Protein AF-A0AAW9ILW1-F1 (afdb_monomer)

Sequence (123 aa):
FFTYPFKEYKGKANNVRVYKANNSYDEIEVVAKDILRMVRDNGYRFKDIAVVCRNIDEYEKISTVIFNEYNIPFFIDKKREILNNPLVVVIISSLEILSSNWSYESVFKYLKSGLVNIERDYI

Nearest PDB structures (foldseek):
  3u4q-assembly1_B  TM=8.503E-01  e=3.146E-05  Bacillus subtilis
  4ceh-assembly1_B  TM=8.386E-01  e=6.856E-05  Bacillus subtilis subsp. subtilis str. 168
  4cej-assembly1_B  TM=8.407E-01  e=1.413E-04  Bacillus subtilis subsp. subtilis str. 168
  1qhh-assembly1_B  TM=6.214E-01  e=1.765E-04  Geobacillus stearothermophilus
  2pjr-assembly1_A  TM=6.355E-01  e=2.636E-02  Geobacillus stearothermophilus

Mean predicted aligned error: 11.58 Å

Structure (mmCIF, N/CA/C/O backbone):
data_AF-A0AAW9ILW1-F1
#
_entry.id   AF-A0AAW9ILW1-F1
#
loop_
_atom_site.group_PDB
_atom_site.id
_atom_site.type_symbol
_atom_site.label_atom_id
_atom_site.label_alt_id
_atom_site.label_comp_id
_atom_site.label_asym_id
_atom_site.label_entity_id
_atom_site.label_seq_id
_atom_site.pdbx_PDB_ins_code
_atom_site.Cartn_x
_atom_site.Cartn_y
_atom_site.Cartn_z
_atom_site.occupancy
_atom_site.B_iso_or_equiv
_atom_site.auth_seq_id
_atom_site.auth_comp_id
_atom_site.auth_asym_id
_atom_site.auth_atom_id
_atom_site.pdbx_PDB_model_num
ATOM 1 N N . PHE A 1 1 ? -22.196 31.686 6.187 1.00 49.59 1 PHE A N 1
ATOM 2 C CA . PHE A 1 1 ? -22.045 30.647 7.223 1.00 49.59 1 PHE A CA 1
ATOM 3 C C . PHE A 1 1 ? -23.140 29.613 7.015 1.00 49.59 1 PHE A C 1
ATOM 5 O O . PHE A 1 1 ? -24.305 29.943 7.182 1.00 49.59 1 PHE A O 1
ATOM 12 N N . PHE A 1 2 ? -22.795 28.410 6.552 1.00 48.38 2 PHE A N 1
ATOM 13 C CA . PHE A 1 2 ? -23.762 27.320 6.398 1.00 48.38 2 PHE A CA 1
ATOM 14 C C . PHE A 1 2 ? -24.016 26.692 7.775 1.00 48.38 2 PHE A C 1
ATOM 16 O O . PHE A 1 2 ? -23.264 25.828 8.213 1.00 48.38 2 PHE A O 1
ATOM 23 N N . THR A 1 3 ? -25.055 27.148 8.475 1.00 57.41 3 THR A N 1
ATOM 24 C CA . THR A 1 3 ? -25.554 26.476 9.683 1.00 57.41 3 THR A CA 1
ATOM 25 C C . THR A 1 3 ? -26.505 25.375 9.236 1.00 57.41 3 THR A C 1
ATOM 27 O O . THR A 1 3 ? -27.698 25.600 9.049 1.00 57.41 3 THR A O 1
ATOM 30 N N . TYR A 1 4 ? -25.962 24.186 8.992 1.00 68.19 4 TYR A N 1
ATOM 31 C CA . TYR A 1 4 ? -26.778 22.990 8.808 1.00 68.19 4 TYR A CA 1
ATOM 32 C C . TYR A 1 4 ? -27.291 22.548 10.190 1.00 68.19 4 TYR A C 1
ATOM 34 O O . TYR A 1 4 ? -26.478 22.465 11.114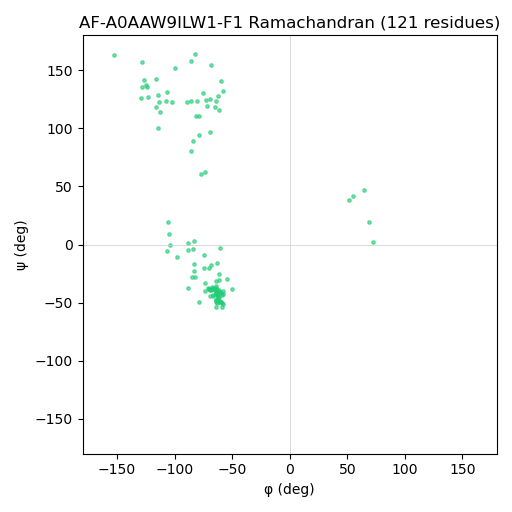 1.00 68.19 4 TYR A O 1
ATOM 42 N N . PRO A 1 5 ? -28.594 22.276 10.390 1.00 71.25 5 PRO A N 1
ATOM 43 C CA . PRO A 1 5 ? -29.094 21.800 11.675 1.00 71.25 5 PRO A CA 1
ATOM 44 C C . PRO A 1 5 ? -28.586 20.373 11.915 1.00 71.25 5 PRO A C 1
ATOM 46 O O . PRO A 1 5 ? -29.141 19.403 11.400 1.00 71.25 5 PRO A O 1
ATOM 49 N N . PHE A 1 6 ? -27.499 20.228 12.672 1.00 72.31 6 PHE A N 1
ATOM 50 C CA . PHE A 1 6 ? -26.995 18.921 13.078 1.00 72.31 6 PHE A CA 1
ATOM 51 C C . PHE A 1 6 ? -27.802 18.417 14.278 1.00 72.31 6 PHE A C 1
ATOM 53 O O . PHE A 1 6 ? -27.910 19.074 15.312 1.00 72.31 6 PHE A O 1
ATOM 60 N N . LYS A 1 7 ? -28.395 17.229 14.141 1.00 77.75 7 LYS A N 1
ATOM 61 C CA . LYS A 1 7 ? -28.984 16.507 15.270 1.00 77.75 7 LYS A CA 1
ATOM 62 C C . LYS A 1 7 ? -27.852 15.792 15.998 1.00 77.75 7 LYS A C 1
ATOM 64 O O . LYS A 1 7 ? -27.256 14.865 15.459 1.00 77.75 7 LYS A O 1
ATOM 69 N N . GLU A 1 8 ? -27.548 16.249 17.205 1.00 76.81 8 GLU A N 1
ATOM 70 C CA . GLU A 1 8 ? -26.490 15.678 18.033 1.00 76.81 8 GLU A CA 1
ATOM 71 C C . GLU A 1 8 ? -26.825 14.221 18.403 1.00 76.81 8 GLU A C 1
ATOM 73 O O . GLU A 1 8 ? -27.897 13.928 18.946 1.00 76.81 8 GLU A O 1
ATOM 78 N N . TYR A 1 9 ? -25.931 13.287 18.072 1.00 78.12 9 TYR A N 1
ATOM 79 C CA . TYR A 1 9 ? -26.119 11.869 18.371 1.00 78.12 9 TYR A CA 1
ATOM 80 C C . TYR A 1 9 ? -25.779 11.602 19.842 1.00 78.12 9 TYR A C 1
ATOM 82 O O . TYR A 1 9 ? -24.621 11.663 20.240 1.00 78.12 9 TYR A O 1
ATOM 90 N N . LYS A 1 10 ? -26.795 11.296 20.657 1.00 78.25 10 LYS A N 1
ATOM 91 C CA . LYS A 1 10 ? -26.656 11.087 22.114 1.00 78.25 10 LYS A CA 1
ATOM 92 C C . LYS A 1 10 ? -26.323 9.644 22.524 1.00 78.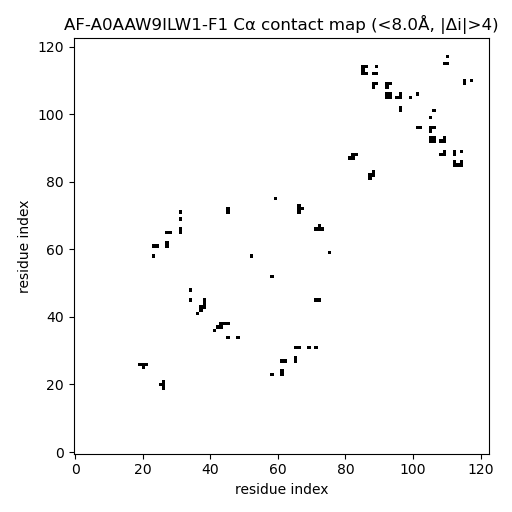25 10 LYS A C 1
ATOM 94 O O . LYS A 1 10 ? -26.256 9.345 23.714 1.00 78.25 10 LYS A O 1
ATOM 99 N N . GLY A 1 11 ? -26.168 8.731 21.565 1.00 80.06 11 GLY A N 1
ATOM 100 C CA . GLY A 1 11 ? -25.797 7.339 21.829 1.00 80.06 11 GLY A CA 1
ATOM 101 C C . GLY A 1 11 ? -24.288 7.161 22.023 1.00 80.06 11 GLY A C 1
ATOM 102 O O . GLY A 1 11 ? -23.493 8.007 21.621 1.00 80.06 11 GLY A O 1
ATOM 103 N N . LYS A 1 12 ? -23.868 6.024 22.593 1.00 77.88 12 LYS A N 1
ATOM 104 C CA . LYS A 1 12 ? -22.442 5.657 22.635 1.00 77.88 12 LYS A CA 1
ATOM 105 C C . LYS A 1 12 ? -21.954 5.320 21.221 1.00 77.88 12 LYS A C 1
ATOM 107 O O . LYS A 1 12 ? -22.529 4.458 20.556 1.00 77.88 12 LYS A O 1
ATOM 112 N N . ALA A 1 13 ? -20.896 5.986 20.767 1.00 75.62 13 ALA A N 1
ATOM 113 C CA . ALA A 1 13 ? -20.269 5.730 19.473 1.00 75.62 13 ALA A CA 1
ATOM 114 C C . ALA A 1 13 ? -19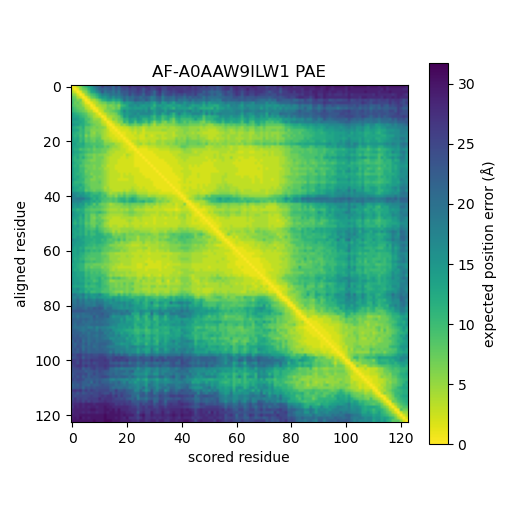.243 4.590 19.590 1.00 75.62 13 ALA A C 1
ATOM 116 O O . ALA A 1 13 ? -18.048 4.828 19.709 1.00 75.62 13 ALA A O 1
ATOM 117 N N . ASN A 1 14 ? -19.7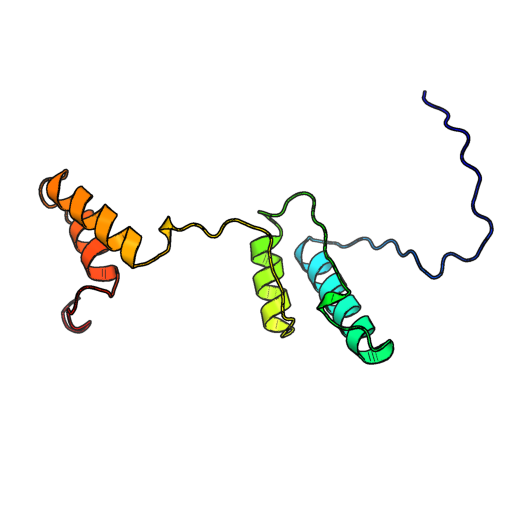12 3.340 19.576 1.00 78.94 14 ASN A N 1
ATOM 118 C CA . ASN A 1 14 ? -18.824 2.170 19.669 1.00 78.94 14 ASN A CA 1
ATOM 119 C C . ASN A 1 14 ? -18.209 1.7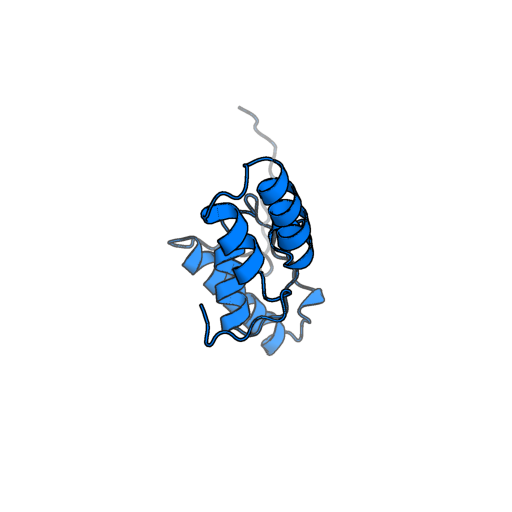62 18.317 1.00 78.94 14 ASN A C 1
ATOM 121 O O . ASN A 1 14 ? -17.234 1.018 18.288 1.00 78.94 14 ASN A O 1
ATOM 125 N N . ASN A 1 15 ? -18.773 2.245 17.206 1.00 82.94 15 ASN A N 1
ATOM 126 C CA . ASN A 1 15 ? -18.433 1.783 15.855 1.00 82.94 15 ASN A CA 1
ATOM 127 C C . ASN A 1 15 ? -17.603 2.802 15.061 1.00 82.94 15 ASN A C 1
ATOM 129 O O . ASN A 1 15 ? -17.192 2.515 13.942 1.00 82.94 15 ASN A O 1
ATOM 133 N N . VAL A 1 16 ? -17.384 3.998 15.612 1.00 86.69 16 VAL A N 1
ATOM 134 C CA . VAL A 1 16 ? -16.631 5.071 14.959 1.00 86.69 16 VAL A CA 1
ATOM 135 C C . VAL A 1 16 ? -15.492 5.469 15.876 1.00 86.69 16 VAL A C 1
ATOM 137 O O . VAL A 1 16 ? -15.706 5.785 17.045 1.00 86.69 16 VAL A O 1
ATOM 140 N N . ARG A 1 17 ? -14.279 5.468 15.334 1.00 86.50 17 ARG A N 1
ATOM 141 C CA . ARG A 1 17 ? -13.076 5.888 16.041 1.00 86.50 17 ARG A CA 1
ATOM 142 C C . ARG A 1 17 ? -12.349 6.916 15.194 1.00 86.50 17 ARG A C 1
ATOM 144 O O . ARG A 1 17 ? -12.198 6.731 13.992 1.00 86.50 17 ARG A O 1
ATOM 151 N N . VAL A 1 18 ? -11.893 7.982 15.839 1.00 89.81 18 VAL A N 1
ATOM 152 C CA . VAL A 1 18 ? -10.992 8.960 15.233 1.00 89.81 18 VAL A CA 1
ATOM 153 C C . VAL A 1 18 ? -9.616 8.737 15.835 1.00 89.81 18 VAL A C 1
ATOM 155 O O . VAL A 1 18 ? -9.476 8.624 17.054 1.00 89.81 18 VAL A O 1
ATOM 158 N N . TYR A 1 19 ? -8.611 8.649 14.976 1.00 89.06 19 TYR A N 1
ATOM 159 C CA . TYR A 1 19 ? -7.221 8.506 15.370 1.00 89.06 19 TYR A CA 1
ATOM 160 C C . TYR A 1 19 ? -6.395 9.598 14.696 1.00 89.06 19 TYR A C 1
ATOM 162 O O . TYR A 1 19 ? -6.656 9.960 13.551 1.00 89.06 19 TYR A O 1
ATOM 170 N N . LYS A 1 20 ? -5.421 10.140 15.426 1.00 91.19 20 LYS A N 1
ATOM 171 C CA . LYS A 1 20 ? -4.452 11.100 14.904 1.00 91.19 20 LYS A CA 1
ATOM 172 C C . LYS A 1 20 ? -3.087 10.425 14.914 1.00 91.19 20 LYS A C 1
ATOM 174 O O . LYS A 1 20 ? -2.565 10.152 15.992 1.00 91.19 20 LYS A O 1
ATOM 179 N N . ALA A 1 21 ? -2.538 10.193 13.730 1.00 90.50 21 ALA A N 1
ATOM 180 C CA . ALA A 1 21 ? -1.182 9.696 13.557 1.00 90.50 21 ALA A CA 1
ATOM 181 C C . ALA A 1 21 ? -0.167 10.846 13.562 1.00 90.50 21 ALA A C 1
ATOM 183 O O . ALA A 1 21 ? -0.514 11.997 13.277 1.00 90.50 21 ALA A O 1
ATOM 184 N N . ASN A 1 22 ? 1.094 10.533 13.864 1.00 89.81 22 ASN A N 1
ATOM 185 C CA . ASN A 1 22 ? 2.178 11.519 13.802 1.00 89.81 22 ASN A CA 1
ATOM 186 C C . ASN A 1 22 ? 2.769 11.666 12.393 1.00 89.81 22 ASN A C 1
ATOM 188 O O . ASN A 1 22 ? 3.289 12.726 12.050 1.00 89.81 22 ASN A O 1
ATOM 192 N N . ASN A 1 23 ? 2.706 10.605 11.588 1.00 89.56 23 ASN A N 1
ATOM 193 C CA . ASN A 1 23 ? 3.220 10.548 10.222 1.00 89.56 23 ASN A CA 1
ATOM 194 C C . ASN A 1 23 ? 2.416 9.518 9.406 1.00 89.56 23 ASN A C 1
ATOM 196 O O . ASN A 1 23 ? 1.790 8.638 9.994 1.00 89.56 23 ASN A O 1
ATOM 200 N N . SER A 1 24 ? 2.484 9.559 8.074 1.00 86.88 24 SER A N 1
ATOM 201 C CA . SER A 1 24 ? 1.769 8.605 7.204 1.00 86.88 24 SER A CA 1
ATOM 202 C C . SER A 1 24 ? 2.198 7.147 7.416 1.00 86.88 24 SER A C 1
ATOM 204 O O . SER A 1 24 ? 1.385 6.239 7.276 1.00 86.88 24 SER A O 1
ATOM 206 N N . TYR A 1 25 ? 3.458 6.908 7.800 1.00 89.31 25 TYR A N 1
ATOM 207 C CA . TYR A 1 25 ? 3.935 5.571 8.181 1.00 89.31 25 TYR A CA 1
ATOM 208 C C . TYR A 1 25 ? 3.211 5.032 9.418 1.00 89.31 25 TYR A C 1
ATOM 210 O O . TYR A 1 25 ? 2.685 3.924 9.390 1.00 89.31 25 TYR A O 1
ATOM 218 N N . ASP A 1 26 ? 3.153 5.841 10.476 1.00 90.62 26 ASP A N 1
ATOM 219 C CA . ASP A 1 26 ? 2.491 5.504 11.741 1.00 90.62 26 ASP A CA 1
ATOM 220 C C . ASP A 1 26 ? 0.980 5.314 11.530 1.00 90.62 26 ASP A C 1
ATOM 222 O O . ASP A 1 26 ? 0.374 4.390 12.064 1.00 90.62 26 ASP A O 1
ATOM 226 N N . GLU A 1 27 ? 0.373 6.127 10.660 1.00 91.25 27 GLU A N 1
ATOM 227 C CA . GLU A 1 27 ? -1.032 5.987 10.276 1.00 91.25 27 GLU A CA 1
ATOM 228 C C . GLU A 1 27 ? -1.330 4.616 9.661 1.00 91.25 27 GLU A C 1
ATOM 230 O O . GLU A 1 27 ? -2.212 3.901 10.139 1.00 91.25 27 GLU A O 1
ATOM 235 N N . ILE A 1 28 ? -0.577 4.224 8.628 1.00 90.75 28 ILE A N 1
ATOM 236 C CA . ILE A 1 28 ? -0.773 2.937 7.952 1.00 90.75 28 ILE A CA 1
ATOM 237 C C . ILE A 1 28 ? -0.431 1.776 8.889 1.00 90.75 28 ILE A C 1
ATOM 239 O O . ILE A 1 28 ? -1.112 0.752 8.862 1.00 90.75 28 ILE A O 1
ATOM 243 N N . GLU A 1 29 ? 0.591 1.913 9.733 1.00 91.62 29 GLU A N 1
ATOM 244 C CA . GLU A 1 29 ? 0.959 0.877 10.696 1.00 91.62 29 GLU A CA 1
ATOM 245 C C . GLU A 1 29 ? -0.165 0.631 11.712 1.00 91.62 29 GLU A C 1
ATOM 247 O O . GLU A 1 29 ? -0.521 -0.517 11.996 1.00 91.62 29 GLU A O 1
ATOM 252 N N . VAL A 1 30 ? -0.774 1.699 12.232 1.00 92.44 30 VAL A N 1
ATOM 253 C CA . VAL A 1 30 ? -1.929 1.600 13.130 1.00 92.44 30 VAL A CA 1
ATOM 254 C C . VAL A 1 30 ? -3.120 0.975 12.413 1.00 92.44 30 VAL A C 1
ATOM 256 O O . VAL A 1 30 ? -3.768 0.096 12.983 1.00 92.44 30 VAL A O 1
ATOM 259 N N . VAL A 1 31 ? -3.371 1.349 11.155 1.00 91.81 31 VAL A N 1
ATOM 260 C CA . VAL A 1 31 ? -4.403 0.709 10.328 1.00 91.81 31 VAL A CA 1
ATOM 261 C C . VAL A 1 31 ? -4.113 -0.785 10.171 1.00 91.81 31 VAL A C 1
ATOM 263 O O . VAL A 1 31 ? -4.990 -1.595 10.454 1.00 91.81 31 VAL A O 1
ATOM 266 N N . ALA A 1 32 ? -2.892 -1.186 9.811 1.00 92.00 32 ALA A N 1
ATOM 267 C CA . ALA A 1 32 ? -2.507 -2.592 9.668 1.00 92.00 32 ALA A CA 1
ATOM 268 C C . ALA A 1 32 ? -2.718 -3.389 10.969 1.00 92.00 32 ALA A C 1
ATOM 270 O O . ALA A 1 32 ? -3.265 -4.497 10.946 1.00 92.00 32 ALA A O 1
ATOM 271 N N . LYS A 1 33 ? -2.355 -2.806 12.119 1.00 91.38 33 LYS A N 1
ATOM 272 C CA . LYS A 1 33 ? -2.586 -3.397 13.447 1.00 91.38 33 LYS A CA 1
ATOM 273 C C . LYS A 1 33 ? -4.075 -3.548 13.758 1.00 91.38 33 LYS A C 1
ATOM 275 O O . LYS A 1 33 ? -4.481 -4.602 14.245 1.00 91.38 33 LYS A O 1
ATOM 280 N N . ASP A 1 34 ? -4.893 -2.538 13.464 1.00 91.25 34 ASP A N 1
ATOM 281 C CA . ASP A 1 34 ? -6.342 -2.605 13.684 1.00 91.25 34 ASP A CA 1
ATOM 282 C C . ASP A 1 34 ? -7.008 -3.632 12.746 1.00 91.25 34 ASP A C 1
ATOM 284 O O . ASP A 1 34 ? -7.885 -4.375 13.189 1.00 91.25 34 ASP A O 1
ATOM 288 N N . ILE A 1 35 ? -6.550 -3.764 11.495 1.00 91.25 35 ILE A N 1
ATOM 289 C CA . ILE A 1 35 ? -6.986 -4.822 10.564 1.00 91.25 35 ILE A CA 1
ATOM 290 C C . ILE A 1 35 ? -6.691 -6.204 11.149 1.00 91.25 35 ILE A C 1
ATOM 292 O O . ILE A 1 35 ? -7.585 -7.046 11.228 1.00 91.25 35 ILE A O 1
ATOM 296 N N . LEU A 1 36 ? -5.460 -6.434 11.610 1.00 90.19 36 LEU A N 1
ATOM 297 C CA . LEU A 1 36 ? -5.074 -7.702 12.229 1.00 90.19 36 LEU A CA 1
ATOM 298 C C . LEU A 1 36 ? -5.885 -8.004 13.489 1.00 90.19 36 LEU A C 1
ATOM 300 O O . LEU A 1 36 ? -6.290 -9.149 13.687 1.00 90.19 36 LEU A O 1
ATOM 304 N N . ARG A 1 37 ? -6.163 -6.989 14.314 1.00 90.25 37 ARG A N 1
ATOM 305 C CA . ARG A 1 37 ? -7.024 -7.125 15.494 1.00 90.25 37 ARG A CA 1
ATOM 306 C C . ARG A 1 37 ? -8.443 -7.529 15.099 1.00 90.25 37 ARG A C 1
ATOM 308 O O . ARG A 1 37 ? -9.003 -8.454 15.669 1.00 90.25 37 ARG A O 1
ATOM 315 N N . MET A 1 38 ? -9.018 -6.894 14.078 1.00 88.88 38 MET A N 1
ATOM 316 C CA . MET A 1 38 ? -10.355 -7.239 13.582 1.00 88.88 38 MET A CA 1
ATOM 317 C C . MET A 1 38 ? -10.422 -8.665 13.021 1.00 88.88 38 MET A C 1
ATOM 319 O O . MET A 1 38 ? -11.385 -9.383 13.286 1.00 88.88 38 MET A O 1
ATOM 323 N N . VAL A 1 39 ? -9.397 -9.100 12.290 1.00 90.44 39 VAL A N 1
ATOM 324 C CA . VAL A 1 39 ? -9.335 -10.463 11.744 1.00 90.44 39 VAL A CA 1
ATOM 325 C C . VAL A 1 39 ? -9.144 -11.503 12.855 1.00 90.44 39 VAL A C 1
ATOM 327 O O . VAL A 1 39 ? -9.770 -12.560 12.815 1.00 90.44 39 VAL A O 1
ATOM 330 N N . ARG A 1 40 ? -8.317 -11.207 13.867 1.00 87.56 40 ARG A N 1
ATOM 331 C CA . ARG A 1 40 ? -7.994 -12.137 14.960 1.00 87.56 40 ARG A CA 1
ATOM 332 C C . ARG A 1 40 ? -9.090 -12.233 16.024 1.00 87.56 40 ARG A C 1
ATOM 334 O O . ARG A 1 40 ? -9.462 -13.342 16.386 1.00 87.56 40 ARG A O 1
ATOM 341 N N . ASP A 1 41 ? -9.575 -11.102 16.533 1.00 88.12 41 ASP A N 1
ATOM 342 C CA . ASP A 1 41 ? -10.498 -11.054 17.677 1.00 88.12 41 ASP A CA 1
ATOM 343 C C . ASP A 1 41 ? -11.968 -11.151 17.255 1.00 88.12 41 ASP A C 1
ATOM 345 O O . ASP A 1 41 ? -12.771 -11.798 17.923 1.00 88.12 41 ASP A O 1
ATOM 349 N N . ASN A 1 42 ? -12.327 -10.529 16.128 1.00 80.06 42 ASN A N 1
ATOM 350 C CA . ASN A 1 42 ? -13.721 -10.432 15.688 1.00 80.06 42 ASN A CA 1
ATOM 351 C C . ASN A 1 42 ? -14.064 -11.400 14.539 1.00 80.06 42 ASN A C 1
ATOM 353 O O . ASN A 1 42 ? -15.203 -11.412 14.075 1.00 80.06 42 ASN A O 1
ATOM 357 N N . GLY A 1 43 ? -13.101 -12.200 14.065 1.00 85.19 43 GLY A N 1
ATOM 358 C CA . GLY A 1 43 ? -13.316 -13.216 13.029 1.00 85.19 43 GLY A CA 1
ATOM 359 C C . GLY A 1 43 ? -13.627 -12.667 11.632 1.00 85.19 43 GLY A C 1
ATOM 360 O O . GLY A 1 43 ? -14.167 -13.395 10.797 1.00 85.19 43 GLY A O 1
ATOM 361 N N . TYR A 1 44 ? -13.307 -11.398 11.358 1.00 87.88 44 TYR A N 1
ATOM 362 C CA . TYR A 1 44 ? -13.472 -10.820 10.022 1.00 87.88 44 TYR A CA 1
ATOM 363 C C . TYR A 1 44 ? -12.491 -11.432 9.022 1.00 87.88 44 TYR A C 1
ATOM 365 O O . TYR A 1 44 ? -11.404 -11.887 9.379 1.00 87.88 44 TYR A O 1
ATOM 373 N N . ARG A 1 45 ? -12.847 -11.413 7.735 1.00 86.81 45 ARG A N 1
ATOM 374 C CA . ARG A 1 45 ? -11.932 -11.805 6.657 1.00 86.81 45 ARG A CA 1
ATOM 375 C C . ARG A 1 45 ? -11.340 -10.544 6.032 1.00 86.81 45 ARG A C 1
ATOM 377 O O . ARG A 1 45 ? -11.996 -9.512 5.977 1.00 86.81 45 ARG A O 1
ATOM 384 N N . PHE A 1 46 ? -10.127 -10.637 5.484 1.00 86.81 46 PHE A N 1
ATOM 385 C CA . PHE A 1 46 ? -9.459 -9.492 4.839 1.00 86.81 46 PHE A CA 1
ATOM 386 C C . PHE A 1 46 ? -10.299 -8.828 3.734 1.00 86.81 46 PHE A C 1
ATOM 388 O O . PHE A 1 46 ? -10.211 -7.625 3.535 1.00 86.81 46 PHE A O 1
ATOM 395 N N . LYS A 1 47 ? -11.162 -9.595 3.058 1.00 85.94 47 LYS A N 1
ATOM 396 C CA . LYS A 1 47 ? -12.085 -9.099 2.024 1.00 85.94 47 LYS A CA 1
ATOM 397 C C . LYS A 1 47 ? -13.205 -8.183 2.543 1.00 85.94 47 LYS A C 1
ATOM 399 O O . LYS A 1 47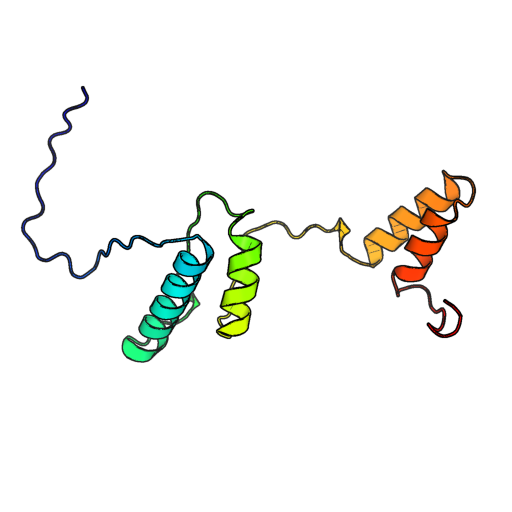 ? -13.833 -7.508 1.738 1.00 85.94 47 LYS A O 1
ATOM 404 N N . ASP A 1 48 ? -13.484 -8.200 3.846 1.00 88.19 48 ASP A N 1
ATOM 405 C CA . ASP A 1 48 ? -14.557 -7.407 4.460 1.00 88.19 48 ASP A CA 1
ATOM 406 C C . ASP A 1 48 ? -14.056 -6.011 4.879 1.00 88.19 48 ASP A C 1
ATOM 408 O O . ASP A 1 48 ? -14.826 -5.176 5.350 1.00 88.19 48 ASP A O 1
ATOM 412 N N . ILE A 1 49 ? -12.755 -5.759 4.718 1.00 88.94 49 ILE A N 1
ATOM 413 C CA . ILE A 1 49 ? -12.068 -4.549 5.148 1.00 88.94 49 ILE A CA 1
ATOM 414 C C . ILE A 1 49 ? -11.582 -3.803 3.906 1.00 88.94 49 ILE A C 1
ATOM 416 O O . ILE A 1 49 ? -10.899 -4.369 3.055 1.00 88.94 49 ILE A O 1
ATOM 420 N N . ALA A 1 50 ? -11.901 -2.512 3.824 1.00 89.62 50 ALA A N 1
ATOM 421 C CA . ALA A 1 50 ? -11.422 -1.626 2.772 1.00 89.62 50 ALA A CA 1
ATOM 422 C C . ALA A 1 50 ? -10.702 -0.421 3.384 1.00 89.62 50 ALA A C 1
ATOM 424 O O . ALA A 1 50 ? -11.193 0.188 4.335 1.00 89.62 50 ALA A O 1
ATOM 425 N N . VAL A 1 51 ? -9.549 -0.070 2.816 1.00 88.31 51 VAL A N 1
ATOM 426 C CA . VAL A 1 51 ? -8.789 1.132 3.173 1.00 88.31 51 VAL A CA 1
ATOM 427 C C . VAL A 1 51 ? -8.940 2.131 2.035 1.00 88.31 51 VAL A C 1
ATOM 429 O O . VAL A 1 51 ? -8.641 1.813 0.887 1.00 88.31 51 VAL A O 1
ATOM 432 N N . VAL A 1 52 ? -9.431 3.331 2.349 1.00 88.56 52 VAL A N 1
ATOM 433 C CA . VAL A 1 52 ? -9.672 4.388 1.362 1.00 88.56 52 VAL A CA 1
ATOM 434 C C . VAL A 1 52 ? -8.771 5.572 1.681 1.00 88.56 52 VAL A C 1
ATOM 436 O O . VAL A 1 52 ? -8.892 6.185 2.739 1.00 88.56 52 VAL A O 1
ATOM 439 N N . CYS A 1 53 ? -7.890 5.908 0.745 1.00 86.25 53 CYS A N 1
ATOM 440 C CA . CYS A 1 53 ? -6.981 7.045 0.844 1.00 86.25 53 CYS A CA 1
ATOM 441 C C . CYS A 1 53 ? -7.318 8.060 -0.250 1.00 86.25 53 CYS A C 1
ATOM 443 O O . CYS A 1 53 ? -7.637 7.686 -1.377 1.00 86.25 53 CYS A O 1
ATOM 445 N N . ARG A 1 54 ? -7.219 9.359 0.060 1.00 84.12 54 ARG A N 1
ATOM 446 C CA . ARG A 1 54 ? -7.419 10.419 -0.943 1.00 84.12 54 ARG A CA 1
ATOM 447 C C . ARG A 1 54 ? -6.267 10.488 -1.948 1.00 84.12 54 ARG A C 1
ATOM 449 O O . ARG A 1 54 ? -6.508 10.764 -3.117 1.00 84.12 54 ARG A O 1
ATOM 456 N N . ASN A 1 55 ? -5.037 10.270 -1.483 1.00 84.00 55 ASN A N 1
ATOM 457 C CA . ASN A 1 55 ? -3.838 10.252 -2.313 1.00 84.00 55 ASN A CA 1
ATOM 458 C C . ASN A 1 55 ? -3.249 8.837 -2.313 1.00 84.00 55 ASN A C 1
ATOM 460 O O . ASN A 1 55 ? -2.609 8.431 -1.347 1.00 84.00 55 ASN A O 1
ATOM 464 N N . ILE A 1 56 ? -3.510 8.067 -3.369 1.00 81.50 56 ILE A N 1
ATOM 465 C CA . ILE A 1 56 ? -3.026 6.685 -3.479 1.00 81.50 56 ILE A CA 1
ATOM 466 C C . ILE A 1 56 ? -1.521 6.646 -3.761 1.00 81.50 56 ILE A C 1
ATOM 468 O O . ILE A 1 56 ? -0.850 5.757 -3.255 1.00 81.50 56 ILE A O 1
ATOM 472 N N . ASP A 1 57 ? -0.969 7.607 -4.504 1.00 81.19 57 ASP A N 1
ATOM 473 C CA . ASP A 1 57 ? 0.433 7.571 -4.941 1.00 81.19 57 ASP A CA 1
ATOM 474 C C . ASP A 1 57 ? 1.438 7.660 -3.783 1.00 81.19 57 ASP A C 1
ATOM 476 O O . ASP A 1 57 ? 2.460 6.972 -3.782 1.00 81.19 57 ASP A O 1
ATOM 480 N N . GLU A 1 58 ? 1.141 8.478 -2.772 1.00 82.19 58 GLU A N 1
ATOM 481 C CA . GLU A 1 58 ? 1.977 8.597 -1.570 1.00 82.19 58 GLU A CA 1
ATOM 482 C C . GLU A 1 58 ? 1.844 7.373 -0.658 1.00 82.19 58 GLU A C 1
ATOM 484 O O . GLU A 1 58 ? 2.835 6.872 -0.121 1.00 82.19 58 GLU A O 1
ATOM 489 N N . TYR A 1 59 ? 0.619 6.863 -0.511 1.00 83.69 59 TYR A N 1
ATOM 490 C CA . TYR A 1 59 ? 0.315 5.777 0.416 1.00 83.69 59 TYR A CA 1
AT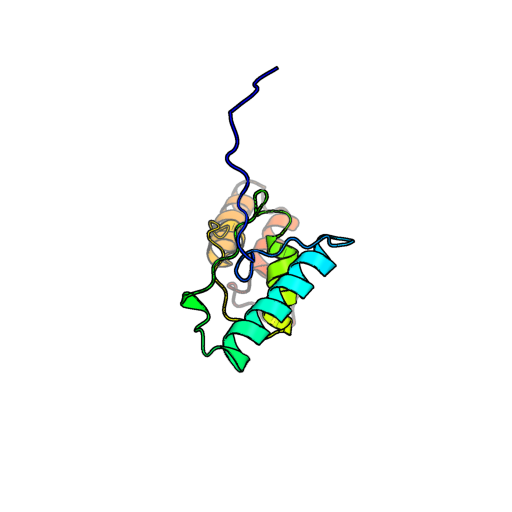OM 491 C C . TYR A 1 59 ? 0.630 4.399 -0.169 1.00 83.69 59 TYR A C 1
ATOM 493 O O . TYR A 1 59 ? 0.874 3.477 0.600 1.00 83.69 59 TYR A O 1
ATOM 501 N N . GLU A 1 60 ? 0.687 4.230 -1.492 1.00 84.75 60 GLU A N 1
ATOM 502 C CA . GLU A 1 60 ? 0.956 2.949 -2.159 1.00 84.75 60 GLU A CA 1
ATOM 503 C C . GLU A 1 60 ? 2.291 2.348 -1.722 1.00 84.75 60 GLU A C 1
ATOM 505 O O . GLU A 1 60 ? 2.344 1.183 -1.320 1.00 84.75 60 GLU A O 1
ATOM 510 N N . LYS A 1 61 ? 3.369 3.140 -1.779 1.00 85.25 61 LYS A N 1
ATOM 511 C CA . LYS A 1 61 ? 4.720 2.664 -1.448 1.00 85.25 61 LYS A CA 1
ATOM 512 C C . LYS A 1 61 ? 4.789 2.212 0.005 1.00 85.25 61 LYS A C 1
ATOM 514 O O . LYS A 1 61 ? 5.273 1.123 0.292 1.00 85.25 61 LYS A O 1
ATOM 519 N N . ILE A 1 62 ? 4.260 3.038 0.903 1.00 88.88 62 ILE A N 1
ATOM 520 C CA . ILE A 1 62 ? 4.293 2.799 2.346 1.00 88.88 62 ILE A CA 1
ATOM 521 C C . ILE A 1 62 ? 3.387 1.615 2.713 1.00 88.88 62 ILE A C 1
ATOM 523 O O . ILE A 1 62 ? 3.808 0.713 3.433 1.00 88.88 62 ILE A O 1
ATOM 527 N N . SER A 1 63 ? 2.177 1.564 2.152 1.00 87.25 63 SER A N 1
ATOM 528 C CA . SER A 1 63 ? 1.217 0.477 2.383 1.00 87.25 63 SER A CA 1
ATOM 529 C C . SER A 1 63 ? 1.739 -0.853 1.867 1.00 87.25 63 SER A C 1
ATOM 531 O O . SER A 1 63 ? 1.585 -1.860 2.543 1.00 87.25 63 SER A O 1
ATOM 533 N N . THR A 1 64 ? 2.409 -0.863 0.714 1.00 87.44 64 THR A N 1
ATOM 534 C CA . THR A 1 64 ? 3.025 -2.079 0.168 1.00 87.44 64 THR A CA 1
ATOM 535 C C . THR A 1 64 ? 4.088 -2.634 1.110 1.00 87.44 64 THR A C 1
ATOM 537 O O . THR A 1 64 ? 4.105 -3.835 1.358 1.00 87.44 64 THR A O 1
ATOM 540 N N . VAL A 1 65 ? 4.962 -1.782 1.654 1.00 89.69 65 VAL A N 1
ATOM 541 C CA . VAL A 1 65 ? 6.013 -2.210 2.594 1.00 89.69 65 VAL A CA 1
ATOM 542 C C . VAL A 1 65 ? 5.389 -2.764 3.873 1.00 89.69 65 VAL A C 1
ATOM 544 O O . VAL A 1 65 ? 5.622 -3.922 4.213 1.00 89.69 65 VAL A O 1
ATOM 547 N N . ILE A 1 66 ? 4.518 -1.984 4.515 1.00 90.56 66 ILE A N 1
ATOM 548 C CA . ILE A 1 66 ? 3.911 -2.350 5.797 1.00 90.56 66 ILE A CA 1
ATOM 549 C C . ILE A 1 66 ? 3.032 -3.597 5.645 1.00 90.56 66 ILE A C 1
ATOM 551 O O . ILE A 1 66 ? 3.184 -4.559 6.390 1.00 90.56 66 ILE A O 1
ATOM 555 N N . PHE A 1 67 ? 2.128 -3.647 4.665 1.00 90.50 67 PHE A N 1
ATOM 556 C CA . PHE A 1 67 ? 1.261 -4.815 4.496 1.00 90.50 67 PHE A CA 1
ATOM 557 C C . PHE A 1 67 ? 2.038 -6.085 4.144 1.00 90.50 67 PHE A C 1
ATOM 559 O O . PHE A 1 67 ? 1.641 -7.158 4.599 1.00 90.50 67 PHE A O 1
ATOM 566 N N . ASN A 1 68 ? 3.160 -5.981 3.424 1.00 89.81 68 ASN A N 1
ATOM 567 C CA . ASN A 1 68 ? 4.051 -7.122 3.213 1.00 89.81 68 ASN A CA 1
ATOM 568 C C . ASN A 1 68 ? 4.727 -7.574 4.517 1.00 89.81 68 ASN A C 1
ATOM 570 O O . ASN A 1 68 ? 4.747 -8.771 4.790 1.00 89.81 68 ASN A O 1
ATOM 574 N N . GLU A 1 69 ? 5.224 -6.654 5.353 1.00 90.25 69 GLU A N 1
ATOM 575 C CA . GLU A 1 69 ? 5.809 -6.998 6.663 1.00 90.25 69 GLU A CA 1
ATOM 576 C C . GLU A 1 69 ? 4.796 -7.695 7.584 1.00 90.25 69 GLU A C 1
ATOM 578 O O . GLU A 1 69 ? 5.109 -8.692 8.238 1.00 90.25 69 GLU A O 1
ATOM 583 N N . TYR A 1 70 ? 3.551 -7.218 7.588 1.00 87.31 70 TYR A N 1
ATOM 584 C CA . TYR A 1 70 ? 2.460 -7.787 8.381 1.00 87.31 70 TYR A CA 1
ATOM 585 C C . TYR A 1 70 ? 1.776 -9.003 7.719 1.00 87.31 70 TYR A C 1
ATOM 587 O O . TYR A 1 70 ? 0.828 -9.545 8.292 1.00 87.31 70 TYR A O 1
ATOM 595 N N . ASN A 1 71 ? 2.250 -9.461 6.550 1.00 86.38 71 ASN A N 1
ATOM 596 C CA . ASN A 1 71 ? 1.675 -10.560 5.757 1.00 86.38 71 ASN A CA 1
ATOM 597 C C . ASN A 1 71 ? 0.163 -10.415 5.486 1.00 86.38 71 ASN A C 1
ATOM 599 O O . ASN A 1 71 ? -0.596 -11.388 5.511 1.00 86.38 71 ASN A O 1
ATOM 603 N N . ILE A 1 72 ? -0.291 -9.189 5.230 1.00 88.06 72 ILE A N 1
ATOM 604 C CA . ILE A 1 72 ? -1.688 -8.888 4.919 1.00 88.06 72 ILE A CA 1
ATOM 605 C C . ILE A 1 72 ? -1.879 -9.008 3.403 1.00 88.06 72 ILE A C 1
ATOM 607 O O . ILE A 1 72 ? -1.210 -8.300 2.655 1.00 88.06 72 ILE A O 1
ATOM 611 N N . PRO A 1 73 ? -2.796 -9.857 2.906 1.00 85.19 73 PRO A N 1
ATOM 612 C CA . PRO A 1 73 ? -3.113 -9.887 1.485 1.00 85.19 73 PRO A CA 1
ATOM 613 C C . PRO A 1 73 ? -3.901 -8.624 1.116 1.00 85.19 73 PRO A C 1
ATOM 615 O O . PRO A 1 73 ? -4.994 -8.398 1.636 1.00 85.19 73 PRO A O 1
ATOM 618 N N . PHE A 1 74 ? -3.363 -7.808 0.209 1.00 86.44 74 PHE A N 1
ATOM 619 C CA . PHE A 1 74 ? -3.978 -6.546 -0.206 1.00 86.44 74 PHE A CA 1
ATOM 620 C C . PHE A 1 74 ? -4.106 -6.435 -1.729 1.00 86.44 74 PHE A C 1
ATOM 622 O O . PHE A 1 74 ? -3.386 -7.078 -2.496 1.00 86.44 74 PHE A O 1
ATOM 629 N N . PHE A 1 75 ? -5.036 -5.588 -2.163 1.00 84.69 75 PHE A N 1
ATOM 630 C CA . PHE A 1 75 ? -5.213 -5.201 -3.556 1.00 84.69 75 PHE A CA 1
ATOM 631 C C . PHE A 1 75 ? -5.251 -3.677 -3.635 1.00 84.69 75 PHE A C 1
ATOM 633 O O . PHE A 1 75 ? -6.034 -3.042 -2.931 1.00 84.69 75 PHE A O 1
ATOM 640 N N . ILE A 1 76 ? -4.401 -3.098 -4.481 1.00 84.62 76 ILE A N 1
ATOM 641 C CA . ILE A 1 76 ? -4.387 -1.659 -4.751 1.00 84.62 76 ILE A CA 1
ATOM 642 C C . ILE A 1 76 ? -5.073 -1.446 -6.092 1.00 84.62 76 ILE A C 1
ATOM 644 O O . ILE A 1 76 ? -4.629 -1.996 -7.102 1.00 84.62 76 ILE A O 1
ATOM 648 N N . ASP A 1 77 ? -6.128 -0.633 -6.102 1.00 79.62 77 ASP A N 1
ATOM 649 C CA . ASP A 1 77 ? -6.851 -0.242 -7.315 1.00 79.62 77 ASP A CA 1
ATOM 650 C C . ASP A 1 77 ? -6.069 0.819 -8.104 1.00 79.62 77 ASP A C 1
ATOM 652 O O . ASP A 1 77 ? -6.481 1.964 -8.280 1.00 79.62 77 ASP A O 1
ATOM 656 N N . LYS A 1 78 ? -4.861 0.446 -8.529 1.00 72.88 78 LYS A N 1
ATOM 657 C CA . LYS A 1 78 ? -4.000 1.264 -9.373 1.00 72.88 78 LYS A CA 1
ATOM 658 C C . LYS A 1 78 ? -3.624 0.476 -10.614 1.00 72.88 78 LYS A C 1
ATOM 660 O O . LYS A 1 78 ? -3.279 -0.707 -10.562 1.00 72.88 78 LYS A O 1
ATOM 665 N N . LYS A 1 79 ? -3.661 1.160 -11.757 1.00 71.00 79 LYS A N 1
ATOM 666 C CA . LYS A 1 79 ? -3.141 0.614 -13.009 1.00 71.00 79 LYS A CA 1
ATOM 667 C C . LYS A 1 79 ? -1.652 0.340 -12.823 1.00 71.00 79 LYS A C 1
ATOM 669 O O . LYS A 1 79 ? -0.874 1.267 -12.620 1.00 71.00 79 LYS A O 1
ATOM 674 N N . ARG A 1 80 ? -1.263 -0.932 -12.893 1.00 67.50 80 ARG A N 1
ATOM 675 C CA . ARG A 1 80 ? 0.151 -1.313 -12.911 1.00 67.50 80 ARG A CA 1
ATOM 676 C C . ARG A 1 80 ? 0.793 -0.728 -14.164 1.00 67.50 80 ARG A C 1
ATOM 678 O O . ARG A 1 80 ? 0.285 -0.931 -15.268 1.00 67.50 80 ARG A O 1
ATOM 685 N N . GLU A 1 81 ? 1.896 -0.011 -13.995 1.00 67.69 81 GLU A N 1
ATOM 686 C CA . GLU A 1 81 ? 2.654 0.514 -15.126 1.00 67.69 81 GLU A CA 1
ATOM 687 C C . GLU A 1 81 ? 3.239 -0.640 -15.943 1.00 67.69 81 GLU A C 1
ATOM 689 O O . GLU A 1 81 ? 4.058 -1.424 -15.463 1.00 67.69 81 GLU A O 1
ATOM 694 N N . ILE A 1 82 ? 2.822 -0.734 -17.205 1.00 70.12 82 ILE A N 1
ATOM 695 C CA . ILE A 1 82 ? 3.290 -1.763 -18.145 1.00 70.12 82 ILE A CA 1
ATOM 696 C C . ILE A 1 82 ? 4.757 -1.505 -18.540 1.00 70.12 82 ILE A C 1
ATOM 698 O O . ILE A 1 82 ? 5.463 -2.418 -18.954 1.00 70.12 82 ILE A O 1
ATOM 702 N N . LEU A 1 83 ? 5.242 -0.275 -18.356 1.00 66.50 83 LEU A N 1
ATOM 703 C CA . LEU A 1 83 ? 6.614 0.136 -18.664 1.00 66.50 83 LEU A CA 1
ATOM 704 C C . LEU A 1 83 ? 7.672 -0.633 -17.858 1.00 66.50 83 LEU A C 1
ATOM 706 O O . LEU A 1 83 ? 8.786 -0.797 -18.339 1.00 66.50 83 LEU A O 1
ATOM 710 N N . ASN A 1 84 ? 7.318 -1.155 -16.679 1.00 66.81 84 ASN A N 1
ATOM 711 C CA . ASN A 1 84 ? 8.213 -1.988 -15.870 1.00 66.81 84 ASN A CA 1
ATOM 712 C C . ASN A 1 84 ? 8.205 -3.467 -16.292 1.00 66.81 84 ASN A C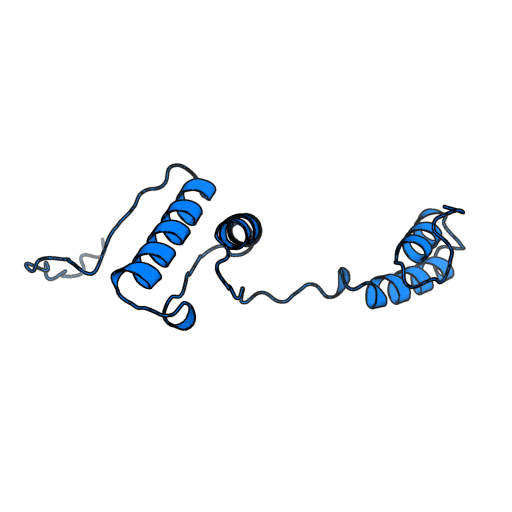 1
ATOM 714 O O . ASN A 1 84 ? 8.945 -4.272 -15.728 1.00 66.81 84 ASN A O 1
ATOM 718 N N . ASN A 1 85 ? 7.363 -3.859 -17.254 1.00 76.25 85 ASN A N 1
ATOM 719 C CA . ASN A 1 85 ? 7.346 -5.225 -17.756 1.00 76.25 85 ASN A CA 1
ATOM 720 C C . ASN A 1 85 ? 8.591 -5.470 -18.631 1.00 76.25 85 ASN A C 1
ATOM 722 O O . ASN A 1 85 ? 8.762 -4.758 -19.627 1.00 76.25 85 ASN A O 1
ATOM 726 N N . PRO A 1 86 ? 9.418 -6.492 -18.330 1.00 73.44 86 PRO A N 1
ATOM 727 C CA . PRO A 1 86 ? 10.629 -6.794 -19.092 1.00 73.44 86 PRO A CA 1
ATOM 728 C C . PRO A 1 86 ? 10.401 -6.879 -20.607 1.00 73.44 86 PRO A C 1
ATOM 730 O O . PRO A 1 86 ? 11.214 -6.372 -21.374 1.00 73.44 86 PRO A O 1
ATOM 733 N N . LEU A 1 87 ? 9.267 -7.437 -21.053 1.00 77.75 87 LEU A N 1
ATOM 734 C CA . LEU A 1 87 ? 8.937 -7.560 -22.480 1.00 77.75 87 LEU A CA 1
ATOM 735 C C . LEU A 1 87 ? 8.767 -6.196 -23.157 1.00 77.75 87 LEU A C 1
ATOM 737 O O . LEU A 1 87 ? 9.238 -5.984 -24.272 1.00 77.75 87 LEU A O 1
ATOM 741 N N . VAL A 1 88 ? 8.104 -5.260 -22.479 1.00 80.19 88 VAL A N 1
ATOM 742 C CA . VAL A 1 88 ? 7.883 -3.909 -23.008 1.00 80.19 88 VAL A CA 1
ATOM 743 C C . VAL A 1 88 ? 9.193 -3.131 -23.042 1.00 80.19 88 VAL A C 1
ATOM 745 O O . VAL A 1 88 ? 9.467 -2.450 -24.029 1.00 80.19 88 VAL A O 1
ATOM 748 N N . VAL A 1 89 ? 10.044 -3.299 -22.025 1.00 78.12 89 VAL A N 1
ATOM 749 C CA . VAL A 1 89 ? 11.391 -2.711 -22.002 1.00 78.12 89 VAL A CA 1
ATOM 750 C C . VAL A 1 89 ? 12.229 -3.203 -23.184 1.00 78.12 89 VAL A C 1
ATOM 752 O O . VAL A 1 89 ? 12.897 -2.391 -23.820 1.00 78.12 89 VAL A O 1
ATOM 755 N N . VAL A 1 90 ? 12.167 -4.493 -23.532 1.00 77.88 90 VAL A N 1
ATOM 756 C CA . VAL A 1 90 ? 12.857 -5.056 -24.710 1.00 77.88 90 VAL A CA 1
ATOM 757 C C . VAL A 1 90 ? 12.372 -4.425 -26.010 1.00 77.88 90 VAL A C 1
ATOM 759 O O . VAL A 1 90 ? 13.188 -3.977 -26.810 1.00 77.88 90 VAL A O 1
ATOM 762 N N . ILE A 1 91 ? 11.055 -4.350 -26.222 1.00 82.44 91 ILE A N 1
ATOM 763 C CA . ILE A 1 91 ? 10.486 -3.782 -27.454 1.00 82.44 91 ILE A CA 1
ATOM 764 C C . ILE A 1 91 ? 10.918 -2.319 -27.607 1.00 82.44 91 ILE A C 1
ATOM 766 O O . ILE A 1 91 ? 11.438 -1.938 -28.655 1.00 82.44 91 ILE A O 1
ATOM 770 N N . ILE A 1 92 ? 10.774 -1.518 -26.549 1.00 81.81 92 ILE A N 1
ATOM 771 C CA . ILE A 1 92 ? 11.143 -0.097 -26.567 1.00 81.81 92 ILE A CA 1
ATOM 772 C C . ILE A 1 92 ? 12.652 0.070 -26.776 1.00 81.81 92 ILE A C 1
ATOM 774 O O . ILE A 1 92 ? 13.058 0.832 -27.646 1.00 81.81 92 ILE A O 1
ATOM 778 N N . SER A 1 93 ? 13.485 -0.668 -26.036 1.00 77.44 93 SER A N 1
ATOM 779 C CA . SER A 1 93 ? 14.946 -0.574 -26.177 1.00 77.44 93 SER A CA 1
ATOM 780 C C . SER A 1 93 ? 15.435 -1.024 -27.557 1.00 77.44 93 SER A C 1
ATOM 782 O O . SER A 1 93 ? 16.329 -0.395 -28.110 1.00 77.44 93 SER A O 1
ATOM 784 N N . SER A 1 94 ? 14.816 -2.037 -28.174 1.00 79.69 94 SER A N 1
ATOM 785 C CA . SER A 1 94 ? 15.149 -2.454 -29.545 1.00 79.69 94 SER A CA 1
ATOM 786 C C . SER A 1 94 ? 14.840 -1.374 -30.591 1.00 79.69 94 SER A C 1
ATOM 788 O O . SER A 1 94 ? 15.642 -1.136 -31.494 1.00 79.69 94 SER A O 1
ATOM 790 N N . LEU A 1 95 ? 13.719 -0.661 -30.434 1.00 81.94 95 LEU A N 1
ATOM 791 C CA . LEU A 1 95 ? 13.353 0.484 -31.271 1.00 81.94 95 LEU A CA 1
ATOM 792 C C . LEU A 1 95 ? 14.285 1.683 -31.026 1.00 81.94 95 LEU A C 1
ATOM 794 O O . LEU A 1 95 ? 14.692 2.344 -31.980 1.00 81.94 95 LEU A O 1
ATOM 798 N N . GLU A 1 96 ? 14.672 1.935 -29.770 1.00 79.81 96 GLU A N 1
ATOM 799 C CA . GLU A 1 96 ? 15.653 2.968 -29.407 1.00 79.81 96 GLU A CA 1
ATOM 800 C C . GLU A 1 96 ? 17.029 2.687 -30.033 1.00 79.81 96 GLU A C 1
ATOM 802 O O . GLU A 1 96 ? 17.634 3.602 -30.580 1.00 79.81 96 GLU A O 1
ATOM 807 N N . ILE A 1 97 ? 17.512 1.437 -30.043 1.00 79.88 97 ILE A N 1
ATOM 808 C CA . ILE A 1 97 ? 18.793 1.073 -30.686 1.00 79.88 97 ILE A CA 1
ATOM 809 C C . ILE A 1 97 ? 18.779 1.425 -32.179 1.00 79.88 97 ILE A C 1
ATOM 811 O O . ILE A 1 97 ? 19.754 1.989 -32.687 1.00 79.88 97 ILE A O 1
ATOM 815 N N . LEU A 1 98 ? 17.670 1.127 -32.867 1.00 79.56 98 LEU A N 1
ATOM 816 C CA . LEU A 1 98 ? 17.492 1.442 -34.287 1.00 79.56 98 LEU A CA 1
ATOM 817 C C . LEU A 1 98 ? 17.423 2.955 -34.536 1.00 79.56 98 LEU A C 1
ATOM 819 O O . LEU A 1 98 ? 17.970 3.433 -35.526 1.00 79.56 98 LEU A O 1
ATOM 823 N N . SER A 1 99 ? 16.779 3.711 -33.643 1.00 78.25 99 SER A N 1
ATOM 824 C CA . SER A 1 99 ? 16.605 5.161 -33.793 1.00 78.25 99 SER A CA 1
ATOM 825 C C . SER A 1 99 ? 17.813 5.987 -33.333 1.00 78.25 99 SER A C 1
ATOM 827 O O . SER A 1 99 ? 18.006 7.095 -33.830 1.00 78.25 99 SER A O 1
ATOM 829 N N . SER A 1 100 ? 18.603 5.495 -32.376 1.00 72.25 100 SER A N 1
ATOM 830 C CA . SER A 1 100 ? 19.721 6.213 -31.740 1.00 72.25 100 SER A CA 1
ATOM 831 C C . SER A 1 100 ? 21.095 5.732 -32.209 1.00 72.25 100 SER A C 1
ATOM 833 O O . SER A 1 100 ? 22.094 5.982 -31.537 1.00 72.25 100 SER A O 1
ATOM 835 N N . ASN A 1 101 ? 21.160 5.065 -33.365 1.00 71.25 101 ASN A N 1
ATOM 836 C CA . ASN A 1 101 ? 22.410 4.688 -34.023 1.00 71.25 101 ASN A CA 1
ATOM 837 C C . ASN A 1 101 ? 23.355 3.868 -33.115 1.00 71.25 101 ASN A C 1
ATOM 839 O O . ASN A 1 101 ? 24.562 4.095 -33.120 1.00 71.25 101 ASN A O 1
ATOM 843 N N . TRP A 1 102 ? 22.802 2.912 -32.352 1.00 68.75 102 TRP A N 1
ATOM 844 C CA . TRP A 1 102 ? 23.546 2.061 -31.406 1.00 68.75 102 TRP A CA 1
ATOM 845 C C . TRP A 1 102 ? 24.185 2.808 -30.224 1.00 68.75 102 TRP A C 1
ATOM 847 O O . TRP A 1 102 ? 25.342 2.572 -29.870 1.00 68.75 102 TRP A O 1
ATOM 857 N N . SER A 1 103 ? 23.432 3.693 -29.569 1.00 73.00 103 SER A N 1
ATOM 858 C CA . SER A 1 103 ? 23.885 4.300 -28.313 1.00 73.00 103 SER A CA 1
ATOM 859 C C . SER A 1 103 ? 24.142 3.232 -27.233 1.00 73.00 103 SER A C 1
ATOM 861 O O . SER A 1 103 ? 23.398 2.256 -27.088 1.00 73.00 103 SER A O 1
ATOM 863 N N . TYR A 1 104 ? 25.205 3.429 -26.448 1.00 73.25 104 TYR A N 1
ATOM 864 C CA . TYR A 1 104 ? 25.600 2.505 -25.379 1.00 73.25 104 TYR A CA 1
ATOM 865 C C . TYR A 1 104 ? 24.479 2.302 -24.348 1.00 73.25 104 TYR A C 1
ATOM 867 O O . TYR A 1 104 ? 24.218 1.176 -23.930 1.00 73.25 104 TYR A O 1
ATOM 875 N N . GLU A 1 105 ? 23.761 3.371 -23.989 1.00 70.50 105 GLU A N 1
ATOM 876 C CA . GLU A 1 105 ? 22.652 3.306 -23.030 1.00 70.50 105 GLU A CA 1
ATOM 877 C C . GLU A 1 105 ? 21.496 2.421 -23.517 1.00 70.50 105 GLU A C 1
ATOM 879 O O . GLU A 1 105 ? 20.982 1.608 -22.746 1.00 70.50 105 GLU A O 1
ATOM 884 N N . SER A 1 106 ? 21.109 2.517 -24.794 1.00 68.88 106 SER A N 1
ATOM 885 C CA . SER A 1 106 ? 20.008 1.722 -25.354 1.00 68.88 106 SER A CA 1
ATOM 886 C C . SER A 1 106 ? 20.377 0.242 -25.479 1.00 68.88 106 SER A C 1
ATOM 888 O O . SER A 1 106 ? 19.559 -0.625 -25.165 1.00 68.88 106 SER A O 1
ATOM 890 N N . VAL A 1 107 ? 21.627 -0.060 -25.847 1.00 72.31 107 VAL A N 1
ATOM 891 C CA . VAL A 1 107 ? 22.140 -1.439 -25.897 1.00 72.31 107 VAL A CA 1
ATOM 892 C C . VAL A 1 107 ? 22.224 -2.039 -24.494 1.00 72.31 107 VAL A C 1
ATOM 894 O O . VAL A 1 107 ? 21.760 -3.155 -24.273 1.00 72.31 107 VAL A O 1
ATOM 897 N N . PHE A 1 108 ? 22.734 -1.298 -23.510 1.00 74.12 108 PHE A N 1
ATOM 898 C CA . PHE A 1 108 ? 22.847 -1.801 -22.141 1.00 74.12 108 PHE A CA 1
ATOM 899 C C . PHE A 1 108 ? 21.474 -2.031 -21.493 1.00 74.12 108 PHE A C 1
ATOM 901 O O . PHE A 1 108 ? 21.261 -3.034 -20.814 1.00 74.12 108 PHE A O 1
ATOM 908 N N . LYS A 1 109 ? 20.504 -1.147 -21.752 1.00 71.75 109 LYS A N 1
ATOM 909 C CA . LYS A 1 109 ? 19.111 -1.300 -21.304 1.00 71.75 109 LYS A CA 1
ATOM 910 C C . LYS A 1 109 ? 18.441 -2.533 -21.921 1.00 71.75 109 LYS A C 1
ATOM 912 O O . LYS A 1 109 ? 17.734 -3.251 -21.215 1.00 71.75 109 LYS A O 1
ATOM 917 N N . TYR A 1 110 ? 18.712 -2.814 -23.198 1.00 71.31 110 TYR A N 1
ATOM 918 C CA . TYR A 1 110 ? 18.263 -4.032 -23.876 1.00 71.31 110 TYR A CA 1
ATOM 919 C C . TYR A 1 110 ? 18.885 -5.293 -23.260 1.00 71.31 110 TYR A C 1
ATOM 921 O O . TYR A 1 110 ? 18.164 -6.228 -22.918 1.00 71.31 110 TYR A O 1
ATOM 929 N N . LEU A 1 111 ? 20.200 -5.304 -23.027 1.00 70.75 111 LEU A N 1
ATOM 930 C CA . LEU A 1 111 ? 20.916 -6.434 -22.417 1.00 70.75 111 LEU A CA 1
ATOM 931 C C . LEU A 1 111 ? 20.464 -6.708 -20.974 1.00 70.75 111 LEU A C 1
ATOM 933 O O . LEU A 1 111 ? 20.260 -7.853 -20.576 1.00 70.75 111 LEU A O 1
ATOM 937 N N . LYS A 1 112 ? 20.230 -5.648 -20.194 1.00 68.06 112 LYS A N 1
ATOM 938 C CA . LYS A 1 112 ? 19.818 -5.732 -18.785 1.00 68.06 112 LYS A CA 1
ATOM 939 C C . LYS A 1 112 ? 18.354 -6.144 -18.591 1.00 68.06 112 LYS A C 1
ATOM 941 O O . LYS A 1 112 ? 17.950 -6.435 -17.467 1.00 68.06 112 LYS A O 1
ATOM 946 N N . SER A 1 113 ? 17.564 -6.212 -19.665 1.00 67.19 113 SER A N 1
ATOM 947 C CA . SER A 1 113 ? 16.162 -6.649 -19.622 1.00 67.19 113 SER A CA 1
ATOM 948 C C . SER A 1 113 ? 15.977 -8.108 -19.171 1.00 67.19 113 SER A C 1
ATOM 950 O O . SER A 1 113 ? 14.870 -8.495 -18.803 1.00 67.19 113 SER A O 1
ATOM 952 N N . GLY A 1 114 ? 17.044 -8.921 -19.183 1.00 62.75 114 GLY A N 1
ATOM 953 C CA . GLY A 1 114 ? 17.030 -10.312 -18.713 1.00 62.75 114 GLY A CA 1
ATOM 954 C C . GLY A 1 114 ? 16.289 -11.295 -19.626 1.00 62.75 114 GLY A C 1
ATOM 955 O O . GLY A 1 114 ? 16.193 -12.472 -19.297 1.00 62.75 114 GLY A O 1
ATOM 956 N N . LEU A 1 115 ? 15.771 -10.823 -20.762 1.00 64.69 115 LEU A N 1
ATOM 957 C CA . LEU A 1 115 ? 15.131 -11.632 -21.807 1.00 64.69 115 LEU A CA 1
ATOM 958 C C . LEU A 1 115 ? 16.085 -11.967 -22.960 1.00 64.69 115 LEU A C 1
ATOM 960 O O . LEU A 1 115 ? 15.769 -12.796 -23.810 1.00 64.69 115 LEU A O 1
ATOM 964 N N . VAL A 1 116 ? 17.250 -11.323 -22.990 1.00 64.75 116 VAL A N 1
ATOM 965 C CA . VAL A 1 116 ? 18.334 -11.663 -23.903 1.00 64.75 116 VAL A CA 1
ATOM 966 C C . VAL A 1 116 ? 19.143 -12.768 -23.235 1.00 64.75 116 VAL A C 1
ATOM 968 O O . VAL A 1 116 ? 19.587 -12.605 -22.100 1.00 64.75 116 VAL A O 1
ATOM 971 N N . ASN A 1 117 ? 19.295 -13.902 -23.916 1.00 57.00 117 ASN A N 1
ATOM 972 C CA . ASN A 1 117 ? 20.019 -15.074 -23.423 1.00 57.00 117 ASN A CA 1
ATOM 973 C C . ASN A 1 117 ? 21.541 -14.840 -23.443 1.00 57.00 117 ASN A C 1
ATOM 975 O O . ASN A 1 117 ? 22.266 -15.476 -24.203 1.00 57.00 117 ASN A O 1
ATOM 979 N N . ILE A 1 118 ? 22.007 -13.857 -22.676 1.00 59.41 118 ILE A N 1
ATOM 980 C CA . ILE A 1 118 ? 23.422 -13.571 -22.462 1.00 59.41 118 ILE A CA 1
ATOM 981 C C . ILE A 1 118 ? 23.705 -13.877 -21.000 1.00 59.41 118 ILE A C 1
ATOM 983 O O . ILE A 1 118 ? 23.046 -13.356 -20.097 1.00 59.41 118 ILE A O 1
ATOM 987 N N . GLU A 1 119 ? 24.656 -14.777 -20.779 1.00 55.34 119 GLU A N 1
ATOM 988 C CA . GLU A 1 119 ? 25.113 -15.135 -19.446 1.00 55.34 119 GLU A CA 1
ATOM 989 C C . GLU A 1 119 ? 25.618 -13.874 -18.734 1.00 55.34 119 GLU A C 1
ATOM 991 O O . GLU A 1 119 ? 26.394 -13.095 -19.290 1.00 55.34 119 GLU A O 1
ATOM 996 N N . ARG A 1 120 ? 25.179 -13.672 -17.485 1.00 56.16 120 ARG A N 1
ATOM 997 C CA . ARG A 1 120 ? 25.586 -12.537 -16.632 1.00 56.16 120 ARG A CA 1
ATOM 998 C C . ARG A 1 120 ? 27.095 -12.481 -16.350 1.00 56.16 120 ARG A C 1
ATOM 1000 O O . ARG A 1 120 ? 27.528 -11.555 -15.683 1.00 56.16 120 ARG A O 1
ATOM 1007 N N . ASP A 1 121 ? 27.860 -13.457 -16.829 1.00 53.38 121 ASP A N 1
ATOM 1008 C CA . ASP A 1 121 ? 29.316 -13.544 -16.707 1.00 53.38 121 ASP A CA 1
ATOM 1009 C C . ASP A 1 121 ? 30.054 -12.566 -17.648 1.00 53.38 121 ASP A C 1
ATOM 1011 O O . ASP A 1 121 ? 31.201 -12.211 -17.401 1.00 53.38 121 ASP A O 1
ATOM 1015 N N . TYR A 1 122 ? 29.386 -12.088 -18.708 1.00 48.25 122 TYR A N 1
ATOM 1016 C CA . TYR A 1 122 ? 29.961 -11.188 -19.723 1.00 48.25 122 TYR A CA 1
ATOM 1017 C C . TYR A 1 122 ? 29.511 -9.716 -19.607 1.00 48.25 122 TYR A C 1
ATOM 1019 O O . TYR A 1 122 ? 29.777 -8.927 -20.519 1.00 48.25 122 TYR A O 1
ATOM 1027 N N . ILE A 1 123 ? 28.815 -9.343 -18.525 1.00 46.25 123 ILE A N 1
ATOM 1028 C CA . ILE A 1 123 ? 28.289 -7.986 -18.262 1.00 46.25 123 ILE A CA 1
ATOM 1029 C C . ILE A 1 123 ? 28.999 -7.395 -17.047 1.00 46.25 123 ILE A C 1
ATOM 1031 O O . ILE A 1 123 ? 29.421 -6.220 -17.134 1.00 46.25 123 ILE A O 1
#

pLDDT: mean 79.24, std 11.04, range [46.25, 92.44]

InterPro domains:
  IPR014017 UvrD-like helicase, C-terminal [PF13361] (10-113)
  IPR027417 P-loop containing nucleoside triphosphate hydrolase [G3DSA:3.40.50.300] (1-109)
  IPR027417 P-loop containing nucleoside triphosphate hydrolase [SSF52540] (7-120)

Foldseek 3Di:
DPPDPDDDDPDDPPPDDDDDAPDLLRVLLVVLVVLVCCCPVVVDDLVVDDDDDPDCVVNVVSNVVNCVVSVNDDDDPDDDPCCPPLVNQLVVLVVCCVVVVNDPVSVVSNVVSVPPPDPPVVD

Secondary structure (DSSP, 8-state):
----------S--SS------SSHHHHHHHHHHHHHHHHHHS---GGG-----S-HHHHHHHHHHHHHHTT------S---GGGSHHHHHHHHHHHHHHTTS-HHHHHHHHTTS-S---GGG-

Radius of gyration: 24.01 Å; Cα contacts (8 Å, |Δi|>4): 63; chains: 1; bounding box: 59×46×57 Å

Solvent-accessible surface area (backbone atoms only — not comparable to full-atom values): 8035 Å² total; per-residue (Å²): 133,89,82,71,89,75,81,82,78,87,67,87,70,86,88,64,84,88,83,85,61,93,44,74,67,53,40,49,50,50,49,53,50,51,52,51,47,40,37,69,77,71,67,48,56,73,89,80,60,85,88,88,66,95,58,55,81,75,45,48,62,55,47,52,53,52,32,58,77,70,71,51,88,81,84,74,100,59,88,77,69,60,75,77,37,48,69,50,40,36,56,52,23,55,52,42,25,70,74,53,78,63,38,68,68,32,51,49,55,30,56,70,39,69,78,48,98,63,67,79,89,84,113

Organism: Clostridium perfringens (NC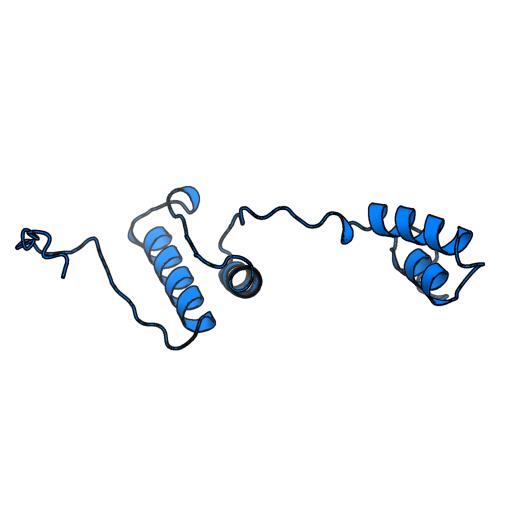BI:txid1502)